Protein AF-A0A803XPQ0-F1 (afdb_monomer)

pLDDT: mean 76.96, std 10.84, range [43.12, 89.06]

Mean predicted aligned error: 6.94 Å

Structure (mmCIF, N/CA/C/O backbone):
data_AF-A0A803XPQ0-F1
#
_entry.id   AF-A0A803XPQ0-F1
#
loop_
_atom_site.group_PDB
_atom_site.id
_atom_site.type_symbol
_atom_site.label_atom_id
_atom_site.label_alt_id
_atom_site.label_comp_id
_atom_site.label_asym_id
_atom_site.label_entity_id
_atom_site.label_seq_id
_atom_site.pdbx_PDB_ins_code
_atom_site.Cartn_x
_atom_site.Cartn_y
_atom_site.Cartn_z
_atom_site.occupancy
_atom_site.B_iso_or_equiv
_atom_site.auth_seq_id
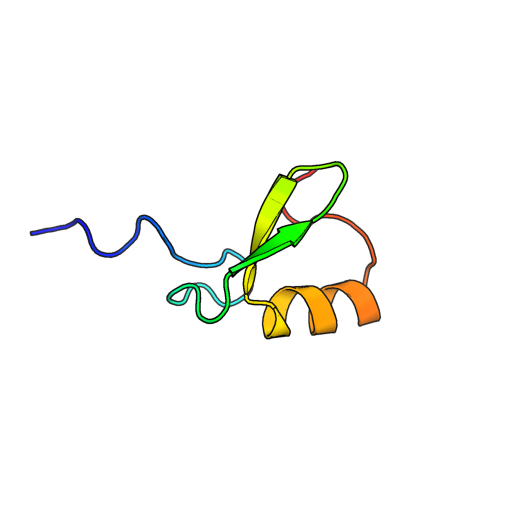_atom_site.auth_comp_id
_atom_site.auth_asym_id
_atom_site.auth_atom_id
_atom_site.pdbx_PDB_model_num
ATOM 1 N N . MET A 1 1 ? 18.447 -13.282 -16.759 1.00 43.12 1 MET A N 1
ATOM 2 C CA . MET A 1 1 ? 18.909 -12.103 -16.003 1.00 43.12 1 MET A CA 1
ATOM 3 C C . MET A 1 1 ? 17.767 -11.724 -15.084 1.00 43.12 1 MET A C 1
ATOM 5 O O . MET A 1 1 ? 16.674 -11.527 -15.584 1.00 43.12 1 MET A O 1
ATOM 9 N N . ALA A 1 2 ? 17.955 -11.815 -13.769 1.00 54.38 2 ALA A N 1
ATOM 1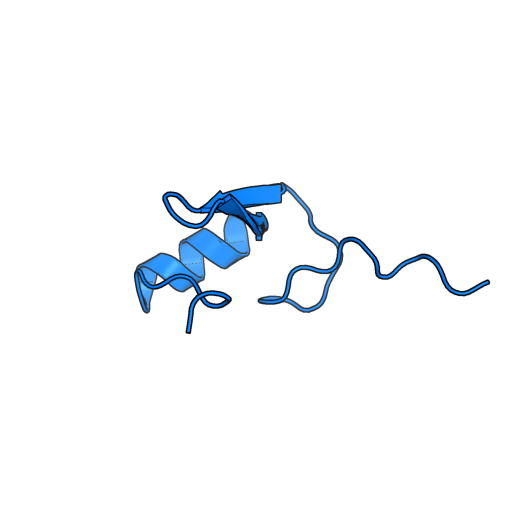0 C CA . ALA A 1 2 ? 16.876 -11.652 -12.798 1.00 54.38 2 ALA A CA 1
ATOM 11 C C . ALA A 1 2 ? 16.921 -10.236 -12.224 1.00 54.38 2 ALA A C 1
ATOM 13 O O . ALA A 1 2 ? 17.544 -10.020 -11.193 1.00 54.38 2 ALA A O 1
ATOM 14 N N . THR A 1 3 ? 16.307 -9.277 -12.910 1.00 56.75 3 THR A N 1
ATOM 15 C CA . THR A 1 3 ? 16.078 -7.924 -12.377 1.00 56.75 3 THR A CA 1
ATOM 16 C C . THR A 1 3 ? 14.790 -7.354 -12.971 1.00 56.75 3 THR A C 1
ATOM 18 O O . THR A 1 3 ? 14.797 -6.292 -13.575 1.00 56.75 3 THR A O 1
ATOM 21 N N . GLU A 1 4 ? 13.686 -8.093 -12.864 1.00 56.75 4 GLU A N 1
ATOM 22 C CA . GLU A 1 4 ? 12.360 -7.634 -13.324 1.00 56.75 4 GLU A CA 1
ATOM 23 C C . GLU A 1 4 ? 11.328 -7.659 -12.183 1.00 56.75 4 GLU A C 1
ATOM 25 O O . GLU A 1 4 ? 10.127 -7.653 -12.410 1.00 56.75 4 GLU A O 1
ATOM 30 N N . LEU A 1 5 ? 11.808 -7.707 -10.931 1.00 53.12 5 LEU A N 1
ATOM 31 C CA . LEU A 1 5 ? 10.976 -7.872 -9.735 1.00 53.12 5 LEU A CA 1
ATOM 32 C C . LEU A 1 5 ? 11.066 -6.730 -8.713 1.00 53.12 5 LEU A C 1
ATOM 34 O O . LEU A 1 5 ? 10.397 -6.796 -7.686 1.00 53.12 5 LEU A O 1
ATOM 38 N N . ASP A 1 6 ? 11.860 -5.689 -8.963 1.00 57.19 6 ASP A N 1
ATOM 39 C CA . ASP A 1 6 ? 12.084 -4.637 -7.956 1.00 57.19 6 ASP A CA 1
ATOM 40 C C . ASP A 1 6 ? 10.884 -3.679 -7.793 1.00 57.19 6 ASP A C 1
ATOM 42 O O . ASP A 1 6 ? 10.822 -2.885 -6.859 1.00 57.19 6 ASP A O 1
ATOM 46 N N . HIS A 1 7 ? 9.883 -3.776 -8.675 1.00 65.44 7 HIS A N 1
ATOM 47 C CA . HIS A 1 7 ? 8.689 -2.923 -8.664 1.00 65.44 7 HIS A CA 1
ATOM 48 C C . HIS A 1 7 ? 7.392 -3.739 -8.709 1.00 65.44 7 HIS A C 1
ATOM 50 O O . HIS A 1 7 ? 6.431 -3.352 -9.376 1.00 65.44 7 HIS A O 1
ATOM 56 N N . LEU A 1 8 ? 7.364 -4.894 -8.037 1.00 75.56 8 LEU A N 1
ATOM 57 C CA . LEU A 1 8 ? 6.117 -5.628 -7.851 1.00 75.56 8 LEU A CA 1
ATOM 58 C C . LEU A 1 8 ? 5.313 -5.036 -6.696 1.00 75.56 8 LEU A C 1
ATOM 60 O O . LEU A 1 8 ? 5.802 -4.882 -5.576 1.00 75.56 8 LEU A O 1
ATOM 64 N N . CYS A 1 9 ? 4.039 -4.762 -6.941 1.00 82.25 9 CYS A N 1
ATOM 65 C CA . CYS A 1 9 ? 3.140 -4.320 -5.896 1.00 82.25 9 CYS A CA 1
ATOM 66 C C . CYS A 1 9 ? 2.826 -5.497 -4.962 1.00 82.25 9 CYS A C 1
ATOM 68 O O . CYS A 1 9 ? 2.332 -6.519 -5.426 1.00 82.25 9 CYS A O 1
ATOM 70 N N . PRO A 1 10 ? 2.986 -5.376 -3.637 1.00 77.38 10 PRO A N 1
ATOM 71 C CA . PRO A 1 10 ? 2.724 -6.479 -2.705 1.00 77.38 10 PRO A CA 1
ATOM 72 C C . PRO A 1 10 ? 1.234 -6.848 -2.574 1.00 77.38 10 PRO A C 1
ATOM 74 O O . PRO A 1 10 ? 0.906 -7.820 -1.900 1.00 77.38 10 PRO A O 1
ATOM 77 N N . ILE A 1 11 ? 0.325 -6.074 -3.183 1.00 81.25 11 ILE A N 1
ATOM 78 C CA . ILE A 1 11 ? -1.118 -6.351 -3.179 1.00 81.25 11 ILE A CA 1
ATOM 79 C C . ILE A 1 11 ? -1.505 -7.264 -4.351 1.00 81.25 11 ILE A C 1
ATOM 81 O O . ILE A 1 11 ? -2.216 -8.242 -4.137 1.00 81.25 11 ILE A O 1
ATOM 85 N N . CYS A 1 12 ? -1.056 -6.957 -5.573 1.00 84.88 12 CYS A N 1
ATOM 86 C CA . CYS A 1 12 ? -1.340 -7.770 -6.764 1.00 84.88 12 CYS A CA 1
ATOM 87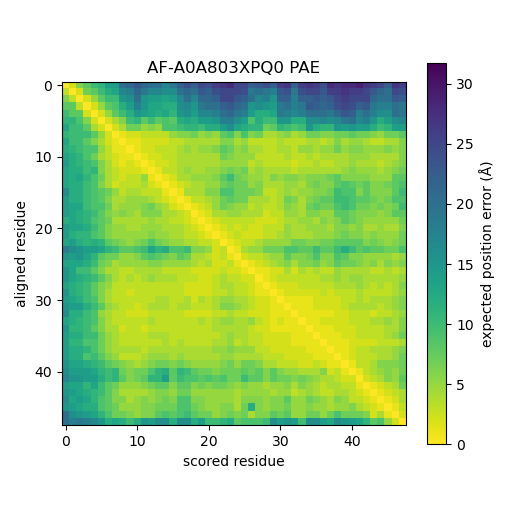 C C . CYS A 1 12 ? -0.204 -8.726 -7.153 1.00 84.88 12 CYS A C 1
ATOM 89 O O . CYS A 1 12 ? -0.426 -9.591 -7.992 1.00 84.88 12 CYS A O 1
ATOM 91 N N . LEU A 1 13 ? 0.975 -8.595 -6.536 1.00 81.19 13 LEU A N 1
ATOM 92 C CA . LEU A 1 13 ? 2.213 -9.313 -6.871 1.00 81.19 13 LEU A CA 1
ATOM 93 C C . LEU A 1 13 ? 2.629 -9.151 -8.342 1.00 81.19 13 LEU A C 1
ATOM 95 O O . LEU A 1 13 ? 3.339 -9.995 -8.880 1.00 81.19 13 LEU A O 1
ATOM 99 N N . ASP A 1 14 ? 2.192 -8.057 -8.964 1.00 82.38 14 ASP A N 1
ATOM 100 C CA . ASP A 1 14 ? 2.411 -7.724 -10.371 1.00 8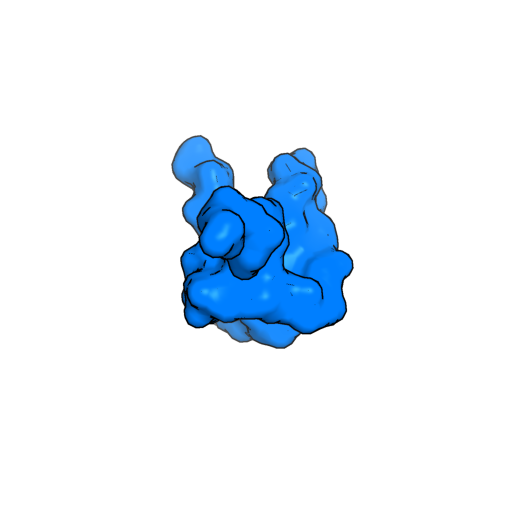2.38 14 ASP A CA 1
ATOM 101 C C . ASP A 1 14 ? 3.120 -6.369 -10.496 1.00 82.38 14 ASP A C 1
ATOM 103 O O . ASP A 1 14 ? 3.293 -5.664 -9.494 1.00 82.38 14 ASP A O 1
ATOM 107 N N . ALA A 1 15 ? 3.547 -6.008 -11.706 1.00 78.62 15 ALA A N 1
ATOM 108 C CA . ALA A 1 15 ? 4.239 -4.757 -11.963 1.00 78.62 15 ALA A CA 1
ATOM 109 C C . ALA A 1 15 ? 3.391 -3.567 -11.490 1.00 78.62 15 ALA A C 1
ATOM 111 O O . ALA A 1 15 ? 2.181 -3.505 -11.709 1.00 78.62 15 ALA A O 1
ATOM 112 N N . MET A 1 16 ? 4.033 -2.622 -10.804 1.00 79.75 16 MET A N 1
ATOM 113 C CA . MET A 1 16 ? 3.379 -1.410 -10.324 1.00 79.75 16 MET A CA 1
ATOM 114 C C . MET A 1 16 ? 2.945 -0.519 -11.488 1.00 79.75 16 MET A C 1
ATOM 116 O O . MET A 1 16 ? 3.700 0.334 -11.946 1.00 79.75 16 MET A O 1
ATOM 120 N N . ASP A 1 17 ? 1.701 -0.701 -11.920 1.00 72.38 17 ASP A N 1
ATOM 121 C CA . ASP A 1 17 ? 0.987 0.208 -12.810 1.00 72.38 17 ASP A CA 1
ATOM 122 C C . ASP A 1 17 ? 0.316 1.299 -11.960 1.00 72.38 17 ASP A C 1
ATOM 124 O O . ASP A 1 17 ? -0.431 1.010 -11.015 1.00 72.38 17 ASP A O 1
ATOM 128 N N . ASP A 1 18 ? 0.650 2.561 -12.235 1.00 78.94 18 ASP A N 1
ATOM 129 C CA . ASP A 1 18 ? 0.175 3.725 -11.477 1.00 78.94 18 ASP A CA 1
ATOM 130 C C . ASP A 1 18 ? 0.547 3.679 -9.978 1.00 78.94 18 ASP A C 1
ATOM 132 O O . ASP A 1 18 ? -0.279 3.576 -9.064 1.00 78.94 18 ASP A O 1
ATOM 136 N N . ALA A 1 19 ? 1.852 3.718 -9.714 1.00 80.56 19 ALA A N 1
ATOM 137 C CA . ALA A 1 19 ? 2.395 3.637 -8.369 1.00 80.56 19 ALA A CA 1
ATOM 138 C C . ALA A 1 19 ? 2.026 4.868 -7.514 1.00 80.56 19 ALA A C 1
ATOM 140 O O . ALA A 1 19 ? 2.368 6.009 -7.820 1.00 80.56 19 ALA A O 1
ATOM 141 N N . SER A 1 20 ? 1.364 4.615 -6.392 1.00 82.88 20 SER A N 1
ATOM 142 C CA . SER A 1 20 ? 0.820 5.598 -5.459 1.00 82.88 20 SER A CA 1
ATOM 143 C C . SER A 1 20 ? 1.380 5.378 -4.056 1.00 82.88 20 SER A C 1
ATOM 145 O O . SER A 1 20 ? 1.625 4.244 -3.644 1.00 82.88 20 SER A O 1
ATOM 147 N N . TYR A 1 21 ? 1.600 6.469 -3.325 1.00 81.00 21 TYR A N 1
ATOM 148 C CA . TYR A 1 21 ? 2.220 6.440 -2.002 1.00 81.00 21 TYR A CA 1
ATOM 149 C C . TYR A 1 21 ? 1.165 6.566 -0.908 1.00 81.00 21 TYR A C 1
ATOM 151 O O . TYR A 1 21 ? 0.336 7.478 -0.923 1.00 81.00 21 TYR A O 1
ATOM 159 N N . VAL A 1 22 ? 1.220 5.676 0.077 1.00 80.00 22 VAL A N 1
ATOM 160 C CA . VAL A 1 22 ? 0.340 5.717 1.247 1.00 80.00 22 VAL A CA 1
ATOM 161 C C . VAL A 1 22 ? 0.995 6.553 2.329 1.00 80.00 22 VAL A C 1
ATOM 163 O O . VAL A 1 22 ? 2.058 6.199 2.824 1.00 80.00 22 VAL A O 1
ATOM 166 N N . MET A 1 23 ? 0.360 7.643 2.746 1.00 75.19 23 MET A N 1
ATOM 167 C CA . MET A 1 23 ? 0.811 8.421 3.902 1.00 75.19 23 MET A CA 1
ATOM 168 C C . MET A 1 23 ? 0.115 7.953 5.186 1.00 75.19 23 MET A C 1
ATOM 170 O O . MET A 1 23 ? -1.070 7.620 5.135 1.00 75.19 23 MET A O 1
ATOM 174 N N . PRO A 1 24 ? 0.816 7.920 6.339 1.00 73.81 24 PRO A N 1
ATOM 175 C CA . PRO A 1 24 ? 2.163 8.457 6.606 1.00 73.81 24 PRO A CA 1
ATOM 176 C C . PRO A 1 24 ? 3.329 7.476 6.363 1.00 73.81 24 PRO A C 1
ATOM 178 O O . PRO A 1 24 ? 4.476 7.839 6.586 1.00 73.81 24 PRO A O 1
ATOM 181 N N . CYS A 1 25 ? 3.061 6.242 5.932 1.00 83.88 25 CYS A N 1
ATOM 182 C CA 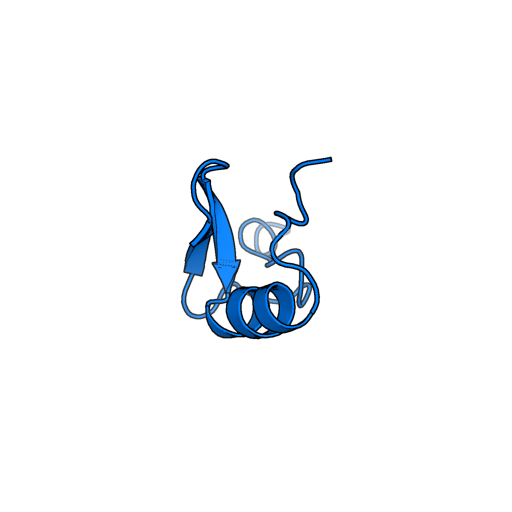. CYS A 1 25 ? 4.073 5.187 5.811 1.00 83.88 25 CYS A CA 1
ATOM 183 C C . CYS A 1 25 ? 5.007 5.313 4.586 1.00 83.88 25 CYS A C 1
ATOM 185 O O . CYS A 1 25 ? 6.022 4.629 4.526 1.00 83.88 25 CYS A O 1
ATOM 187 N N . LEU A 1 26 ? 4.656 6.161 3.613 1.00 80.00 26 LEU A N 1
ATOM 188 C CA . LEU A 1 26 ? 5.304 6.3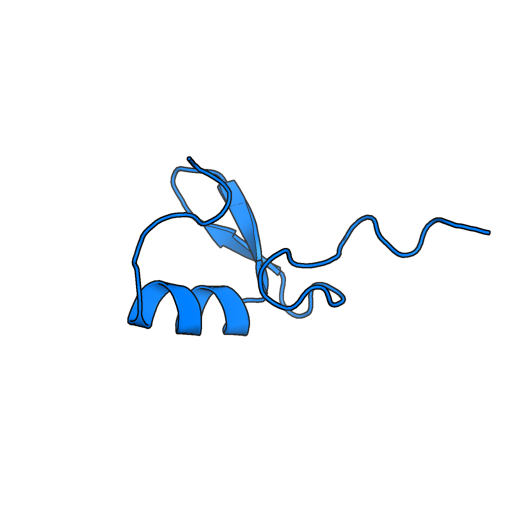22 2.303 1.00 80.00 26 LEU A CA 1
ATOM 189 C C . LEU A 1 26 ? 5.482 5.004 1.521 1.00 80.00 26 LEU A C 1
ATOM 191 O O . LEU A 1 26 ? 6.334 4.904 0.644 1.00 80.00 26 LEU A O 1
ATOM 195 N N . HIS A 1 27 ? 4.649 3.996 1.788 1.00 85.19 27 HIS A N 1
ATOM 196 C CA . HIS A 1 27 ? 4.700 2.739 1.047 1.00 85.19 27 HIS A CA 1
ATOM 197 C C . HIS A 1 27 ? 4.036 2.874 -0.323 1.00 85.19 27 HIS A C 1
ATOM 199 O O . HIS A 1 27 ? 2.961 3.467 -0.444 1.00 85.19 27 HIS A O 1
ATOM 205 N N . GLN A 1 28 ? 4.679 2.301 -1.338 1.00 82.31 28 GLN A N 1
ATOM 206 C CA . GLN A 1 28 ? 4.287 2.428 -2.734 1.00 82.31 28 GLN A CA 1
ATOM 207 C C . GLN A 1 28 ? 3.463 1.208 -3.182 1.00 82.31 28 GLN A C 1
ATOM 209 O O . GLN A 1 28 ? 3.870 0.063 -2.994 1.00 82.31 28 GLN A O 1
ATOM 214 N N . PHE A 1 29 ? 2.294 1.446 -3.772 1.00 85.88 29 PHE A N 1
ATOM 215 C CA . PHE A 1 29 ? 1.390 0.405 -4.275 1.00 85.88 29 PHE A CA 1
ATOM 216 C C . PHE A 1 29 ? 0.686 0.871 -5.547 1.00 85.88 29 PHE A C 1
ATOM 218 O O . PHE A 1 29 ? 0.581 2.071 -5.781 1.00 85.88 29 PHE A O 1
ATOM 225 N N . CYS A 1 30 ? 0.114 -0.039 -6.334 1.00 88.88 30 CYS A N 1
ATOM 226 C CA . CYS A 1 30 ? -0.738 0.365 -7.454 1.00 88.88 30 CYS A CA 1
ATOM 227 C C . CYS A 1 30 ? -1.947 1.153 -6.940 1.00 88.88 30 CYS A C 1
ATOM 229 O O . CYS A 1 30 ? -2.588 0.726 -5.974 1.00 88.88 30 CYS A O 1
ATOM 231 N N . PHE A 1 31 ? -2.309 2.241 -7.614 1.00 85.62 31 PHE A N 1
ATOM 232 C CA . PHE A 1 31 ? -3.459 3.075 -7.267 1.00 85.62 31 PHE A CA 1
ATOM 233 C C . PHE A 1 31 ? -4.755 2.258 -7.143 1.00 85.62 31 PHE A C 1
ATOM 235 O O . PHE A 1 31 ? -5.503 2.389 -6.173 1.00 85.62 31 PHE A O 1
ATOM 242 N N . GLY A 1 32 ? -4.992 1.334 -8.080 1.00 86.62 32 GLY A N 1
ATOM 243 C CA . GLY A 1 32 ? -6.145 0.430 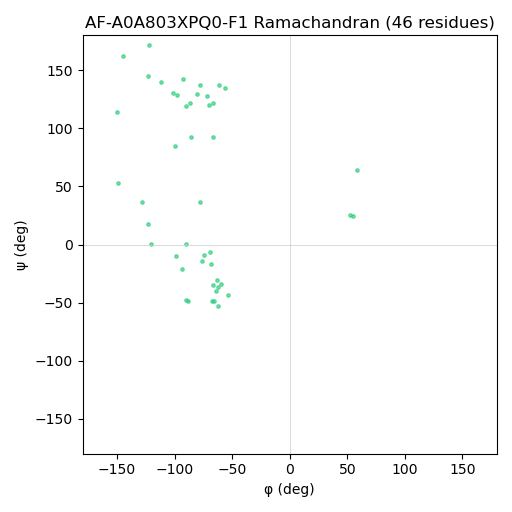-8.029 1.00 86.62 32 GLY A CA 1
ATOM 244 C C . GLY A 1 32 ? -6.110 -0.523 -6.830 1.00 86.62 32 GLY A C 1
ATOM 245 O O . GLY A 1 32 ? -7.130 -0.741 -6.174 1.00 86.62 32 GLY A O 1
ATOM 246 N N . CYS 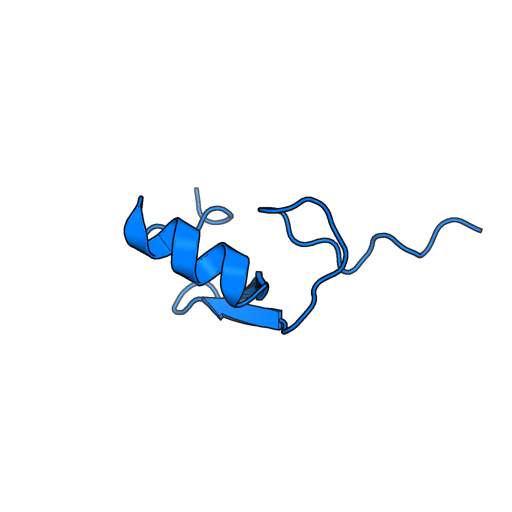A 1 33 ? -4.924 -1.043 -6.505 1.00 87.81 33 CYS A N 1
ATOM 247 C CA . CYS A 1 33 ? -4.725 -1.954 -5.384 1.00 87.81 33 CYS A CA 1
ATOM 248 C C . CYS A 1 33 ? -4.941 -1.260 -4.038 1.00 87.81 33 CYS A C 1
ATOM 250 O O . CYS A 1 33 ? -5.680 -1.773 -3.198 1.00 87.81 33 CYS A O 1
ATOM 252 N N . ILE A 1 34 ? -4.337 -0.084 -3.832 1.00 85.12 34 ILE A N 1
ATOM 253 C CA . ILE A 1 34 ? -4.501 0.659 -2.582 1.00 85.12 34 ILE A CA 1
ATOM 254 C C . ILE A 1 34 ? -5.930 1.159 -2.408 1.00 85.12 34 ILE A C 1
ATOM 256 O O . ILE A 1 34 ? -6.437 1.148 -1.292 1.00 85.12 34 ILE A O 1
ATOM 260 N N . ARG A 1 35 ? -6.608 1.544 -3.493 1.00 86.06 35 ARG A N 1
ATOM 261 C CA . ARG A 1 35 ? -8.006 1.973 -3.446 1.00 86.06 35 ARG A CA 1
ATOM 262 C C . ARG A 1 35 ? -8.911 0.841 -2.963 1.00 86.06 35 ARG A C 1
ATOM 264 O O . ARG A 1 35 ? -9.621 1.026 -1.980 1.00 86.06 35 ARG A O 1
ATOM 271 N N . GLN A 1 36 ? -8.830 -0.338 -3.586 1.00 89.06 36 GLN A N 1
ATOM 272 C CA . GLN A 1 36 ? -9.602 -1.511 -3.148 1.00 89.06 36 GLN A CA 1
ATOM 273 C C . GLN A 1 36 ? -9.233 -1.948 -1.728 1.00 89.06 36 GLN A C 1
ATOM 275 O O . GLN A 1 36 ? -10.085 -2.399 -0.961 1.00 89.06 36 GLN A O 1
ATOM 280 N N . TRP A 1 37 ? -7.952 -1.836 -1.372 1.00 86.88 37 TRP A N 1
ATOM 281 C CA . TRP A 1 37 ? -7.489 -2.158 -0.034 1.00 86.88 37 TRP A CA 1
ATOM 282 C C . TRP A 1 37 ? -8.073 -1.199 1.001 1.00 86.88 37 TRP A C 1
ATOM 284 O O . TRP A 1 37 ? -8.650 -1.667 1.975 1.00 86.88 37 TRP A O 1
ATOM 294 N N . ALA A 1 38 ? -8.008 0.112 0.766 1.00 83.31 38 ALA A N 1
ATOM 295 C CA . ALA A 1 38 ? -8.544 1.141 1.653 1.00 83.31 38 ALA A CA 1
ATOM 296 C C . ALA A 1 38 ? -10.059 0.998 1.874 1.00 83.31 38 ALA A C 1
ATOM 298 O O . ALA A 1 38 ? -10.524 1.229 2.988 1.00 83.31 38 ALA A O 1
ATOM 299 N N . GLU A 1 39 ? -10.812 0.550 0.862 1.00 86.69 39 GLU A N 1
ATOM 300 C CA . GLU A 1 39 ? -12.242 0.227 0.995 1.00 86.69 39 GLU A CA 1
ATOM 301 C C . GLU A 1 39 ? -12.505 -0.934 1.967 1.00 86.69 39 GLU A C 1
ATOM 303 O O . GLU A 1 39 ? -13.543 -0.970 2.625 1.00 86.69 39 GLU A O 1
ATOM 308 N N . ARG A 1 40 ? -11.572 -1.886 2.083 1.00 85.62 40 ARG A N 1
ATOM 309 C CA . ARG A 1 40 ? -11.687 -3.027 3.006 1.00 85.62 40 ARG A CA 1
ATOM 310 C C . ARG A 1 40 ? -11.079 -2.725 4.373 1.00 85.62 40 ARG A C 1
ATOM 312 O O . ARG A 1 40 ? -11.666 -3.059 5.399 1.00 85.62 40 ARG A O 1
ATOM 319 N N . ARG A 1 41 ? -9.868 -2.168 4.387 1.00 79.75 41 ARG A N 1
ATOM 320 C CA . ARG A 1 41 ? -9.060 -1.848 5.567 1.00 79.75 41 ARG A CA 1
ATOM 321 C C . ARG A 1 41 ? -8.171 -0.634 5.268 1.00 79.75 41 ARG A C 1
ATOM 323 O O . ARG A 1 41 ? -7.221 -0.761 4.500 1.00 79.75 41 ARG A O 1
ATOM 330 N N . PRO A 1 42 ? -8.378 0.515 5.929 1.00 72.88 42 PRO A N 1
ATOM 331 C CA . PRO A 1 42 ? -7.544 1.706 5.755 1.00 72.88 42 PRO A CA 1
ATOM 332 C C . PRO A 1 42 ? -6.201 1.599 6.507 1.00 72.88 42 PRO A C 1
ATOM 334 O O . PRO A 1 42 ? -5.716 2.570 7.077 1.00 72.88 42 PRO A O 1
ATOM 337 N N . THR A 1 43 ? -5.603 0.408 6.563 1.00 77.62 43 THR A N 1
ATOM 338 C CA . THR A 1 43 ? -4.312 0.156 7.215 1.00 77.62 43 THR A CA 1
ATOM 339 C C . THR A 1 43 ? -3.257 -0.177 6.172 1.00 77.62 43 THR A C 1
ATOM 341 O O . THR A 1 43 ? -3.529 -0.890 5.215 1.00 77.62 43 THR A O 1
ATOM 344 N N . CYS A 1 44 ? -2.041 0.333 6.335 1.00 80.00 44 CYS A N 1
ATOM 345 C CA . CYS A 1 44 ? -0.965 0.141 5.364 1.00 80.00 44 CYS A CA 1
ATOM 346 C C . CYS A 1 44 ? -0.512 -1.345 5.396 1.00 80.00 44 CYS A C 1
ATOM 348 O O . CYS A 1 44 ? -0.093 -1.801 6.456 1.00 80.00 44 CYS A O 1
ATOM 350 N N . PRO A 1 45 ? -0.596 -2.130 4.298 1.00 76.00 45 PRO A N 1
ATOM 351 C CA . PRO A 1 45 ? -0.353 -3.585 4.331 1.00 76.00 45 PRO A CA 1
ATOM 352 C C . PRO A 1 45 ? 1.111 -3.968 4.602 1.00 76.00 45 PRO A C 1
ATOM 354 O O . PRO A 1 45 ? 1.389 -5.103 4.981 1.00 76.00 45 PRO A O 1
ATOM 357 N N . LEU A 1 46 ? 2.030 -3.015 4.431 1.00 74.88 46 LEU A N 1
ATOM 358 C CA . LEU A 1 46 ? 3.451 -3.150 4.762 1.00 74.88 46 LEU A CA 1
ATOM 359 C C . LEU A 1 46 ? 3.797 -2.646 6.173 1.00 74.88 46 LEU A C 1
ATOM 361 O O . LEU A 1 46 ? 4.804 -3.066 6.734 1.00 74.88 46 LEU A O 1
ATOM 365 N N . CYS A 1 47 ? 2.967 -1.788 6.774 1.00 74.31 47 CYS A N 1
ATOM 366 C CA . CYS A 1 47 ? 3.107 -1.426 8.184 1.00 74.31 47 CYS A CA 1
ATOM 367 C C . CYS A 1 47 ? 2.380 -2.464 9.030 1.00 74.31 47 CYS A C 1
ATOM 369 O O . CYS A 1 47 ? 1.177 -2.344 9.263 1.00 74.31 47 CYS A O 1
ATOM 371 N N . LYS A 1 48 ? 3.092 -3.491 9.478 1.00 55.06 48 LYS A N 1
ATOM 372 C CA . LYS A 1 48 ? 2.706 -4.127 10.737 1.00 55.06 48 LYS A CA 1
ATOM 373 C C . LYS A 1 48 ? 3.131 -3.264 11.913 1.00 55.06 48 LYS A C 1
ATOM 375 O O . LYS A 1 48 ? 4.164 -2.573 11.776 1.00 55.06 48 LYS A O 1
#

Radius of gyration: 10.99 Å; Cα contacts (8 Å, |Δi|>4): 51; chains: 1; bounding box: 31×21×27 Å

Sequence (48 aa):
MATELDHLCPICLDAMDDASYVMPCLHQFCFGCIRQWAERRPTCPLCK

Nearest PDB structures (foldseek):
  9dgg-assembly1_K  TM=9.493E-01  e=1.013E-02  Homo sapiens
  3rpg-assembly1_C  TM=8.244E-01  e=4.608E-03  Homo sapiens
  2ckl-assembly1_B  TM=7.647E-01  e=2.598E-03  Mus musculus
  2y43-assembly1_B  TM=9.466E-01  e=2.394E-02  Homo sapiens
  2djb-assembly1_A  TM=8.128E-01  e=1.350E-02  Homo sapiens

Secondary structure (DSSP, 8-state):
---S-TTB-TTTSSB-SSEEEETTTTEEEEHHHHHHHHHH--S-TT--

Foldseek 3Di:
DPDPQPQQAPQVSHHQDCWDADPPVRDTHRPVRQVVVCVVPVDDPPPD

Solvent-accessible surface area (backbone atoms only — not comparable to ful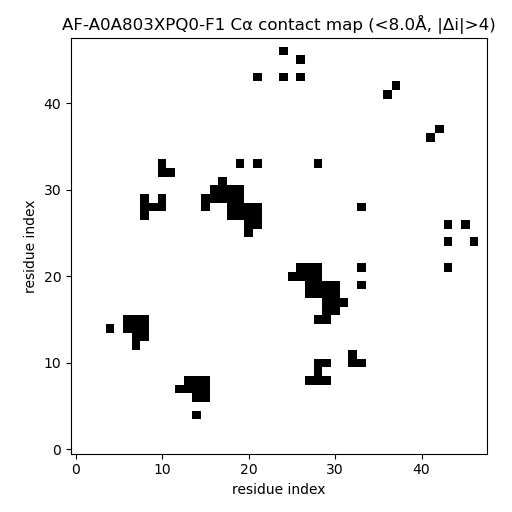l-atom values): 3151 Å² total; per-residue (Å²): 134,95,79,87,64,94,54,48,13,89,82,77,72,39,75,48,59,63,69,36,68,42,82,93,78,66,48,70,30,20,46,70,51,50,51,60,40,44,77,76,46,85,61,59,92,83,64,124

Organism: Meleagris gallopavo (NCBI:txid9103)

InterPro domains:
  IPR001841 Zinc finger, RING-type [PS50089] (9-48)
  IPR001841 Zinc finger, RING-type [SM00184] (9-47)
  IPR013083 Zinc finger, RING/FYVE/PHD-type [G3DSA:3.30.40.10] (3-48)
  IPR017907 Zinc finger, RING-type, conserved site [PS00518] (25-34)
  IPR018957 Zinc finger, C3HC4 RING-type [PF00097] (9-47)